Protein AF-W2SSX3-F1 (afdb_monomer)

Secondary structure (DSSP, 8-state):
--HHHHHHHHHHH-TT--HHHHHHHHHIIIIIHHHGGG--S--GGGHHHHHHHHHHT--SSHHHHHHHHHHHHHHTTT---------------S-----------------PPP-

Radius of gyration: 32.25 Å; Cα contacts (8 Å, |Δi|>4): 52; chains: 1; bounding box: 42×53×105 Å

Organism: Necator americanus (NCBI:txid51031)

Foldseek 3Di:
DDPCVVCVVVCVVPVPDDPVLVVLLCCLQPPVLVVLVPDQEADCVCLVVLVVSLVSNVDPDPSSVSSVVSSCRNNVVPDPDPDPPPPPPDPPPDPDDPDDDDDPPPPPPPDDDDD

pLDDT: mean 76.37, std 14.22, range [41.72, 92.56]

Mean predicted aligned error: 16.22 Å

Sequence (115 aa):
PSLQSILYPLKRHRPNFDVRRTILTIFRDRVLSKVLQQVDERIPSLEPMLFTVLLETDSFTEETKNFASLAHRVMGTKETRKQEPLVRVRSRTLPNKPTKKVTWGDLRKSATFSI

Solvent-accessible surface area (backbone atoms only — not comparable to full-atom values): 7518 Å² total; per-residue (Å²): 137,54,73,67,68,72,42,42,69,56,38,72,78,32,78,86,64,50,67,68,45,51,51,45,43,50,44,41,68,70,43,49,52,60,69,46,66,81,51,86,60,68,43,73,88,48,39,69,57,51,52,52,46,53,66,62,45,68,56,99,46,70,68,48,53,54,42,49,57,45,46,38,53,27,56,45,79,71,67,81,67,79,76,72,81,80,75,80,76,72,80,74,90,62,81,93,67,83,80,78,82,83,77,83,74,85,70,84,75,77,82,81,85,82,134

Structure (mmCIF, N/CA/C/O backbone):
data_AF-W2SSX3-F1
#
_entry.id   AF-W2SSX3-F1
#
loop_
_atom_site.group_PDB
_atom_site.id
_atom_site.type_symbol
_atom_site.label_atom_id
_atom_site.label_alt_id
_atom_site.label_comp_id
_atom_site.label_asym_id
_atom_site.label_entity_id
_atom_site.label_seq_id
_atom_site.pdbx_PDB_ins_code
_atom_site.Cartn_x
_atom_site.Cartn_y
_atom_site.Cartn_z
_atom_site.occupancy
_atom_site.B_iso_or_equiv
_atom_site.auth_seq_id
_atom_site.auth_comp_id
_atom_site.auth_asym_id
_atom_site.auth_atom_id
_atom_site.pdbx_PDB_model_num
ATOM 1 N N . PRO A 1 1 ? 18.780 -21.988 -12.179 1.00 65.00 1 PRO A N 1
ATOM 2 C CA . PRO A 1 1 ? 18.503 -20.624 -12.694 1.00 65.00 1 PRO A CA 1
ATOM 3 C C . PRO A 1 1 ? 18.301 -19.616 -11.552 1.00 65.00 1 PRO A C 1
ATOM 5 O O . PRO A 1 1 ? 17.478 -19.842 -10.671 1.00 65.00 1 PRO A O 1
ATOM 8 N N . SER A 1 2 ? 19.082 -18.532 -11.529 1.00 79.94 2 SER A N 1
ATOM 9 C CA . SER A 1 2 ? 18.936 -17.476 -10.519 1.00 79.94 2 SER A CA 1
ATOM 10 C C . SER A 1 2 ? 17.850 -16.479 -10.937 1.00 79.94 2 SER A C 1
ATOM 12 O O . SER A 1 2 ? 17.660 -16.221 -12.125 1.00 79.94 2 SER A O 1
ATOM 14 N N . LEU A 1 3 ? 17.155 -15.865 -9.979 1.00 7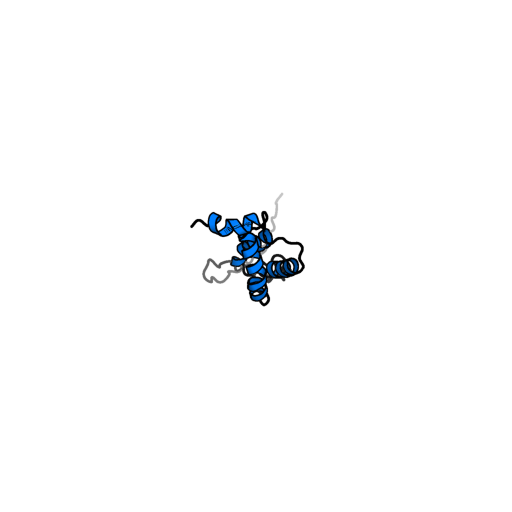3.25 3 LEU A N 1
ATOM 15 C CA . LEU A 1 3 ? 16.138 -14.840 -10.255 1.00 73.25 3 LEU A CA 1
ATOM 16 C C . LEU A 1 3 ? 16.702 -13.667 -11.087 1.00 73.25 3 LEU A C 1
ATOM 18 O O . LEU A 1 3 ? 16.013 -13.122 -11.945 1.00 73.25 3 LEU A O 1
ATOM 22 N N . GLN A 1 4 ? 17.991 -13.354 -10.924 1.00 75.56 4 GLN A N 1
ATOM 23 C CA . GLN A 1 4 ? 18.698 -12.370 -11.753 1.00 75.56 4 GLN A CA 1
ATOM 24 C C . GLN A 1 4 ? 18.777 -12.790 -13.228 1.00 75.56 4 GLN A C 1
ATOM 26 O O . GLN A 1 4 ? 18.578 -11.954 -14.102 1.00 75.56 4 GLN A O 1
ATOM 31 N N . SER A 1 5 ? 19.017 -14.077 -13.513 1.00 79.31 5 SER A N 1
ATOM 32 C CA . SER A 1 5 ? 19.067 -14.587 -14.892 1.00 79.31 5 SER A CA 1
ATOM 33 C C . SER A 1 5 ? 17.703 -14.544 -15.588 1.00 79.31 5 SER A C 1
ATOM 35 O O . SER A 1 5 ? 17.634 -14.251 -16.777 1.00 79.31 5 SER A O 1
ATOM 37 N N . ILE A 1 6 ? 16.614 -14.744 -14.839 1.00 82.25 6 ILE A N 1
ATOM 38 C CA . ILE A 1 6 ? 15.240 -14.702 -15.364 1.00 82.25 6 ILE A CA 1
ATOM 39 C C . ILE A 1 6 ? 14.803 -13.256 -15.650 1.00 82.25 6 ILE A C 1
ATOM 41 O O . ILE A 1 6 ? 14.146 -12.988 -16.652 1.00 82.25 6 ILE A O 1
ATOM 45 N N . LEU A 1 7 ? 15.192 -12.305 -14.796 1.00 78.69 7 LEU A N 1
ATOM 46 C CA . LEU A 1 7 ? 14.821 -10.892 -14.941 1.00 78.69 7 LEU A CA 1
ATOM 47 C C . LEU A 1 7 ? 15.742 -10.095 -15.870 1.00 78.69 7 LEU A C 1
ATOM 49 O O . LEU A 1 7 ? 15.447 -8.937 -16.166 1.00 78.69 7 LEU A O 1
ATOM 53 N N . TYR A 1 8 ? 16.848 -10.682 -16.327 1.00 79.94 8 TYR A N 1
ATOM 54 C CA . TYR A 1 8 ? 17.847 -9.991 -17.139 1.00 79.94 8 TYR A CA 1
ATOM 55 C C . TYR A 1 8 ? 17.267 -9.332 -18.409 1.00 79.94 8 TYR A C 1
ATOM 57 O O . TYR A 1 8 ? 17.527 -8.143 -18.610 1.00 79.94 8 TYR A O 1
ATOM 65 N N . PRO A 1 9 ? 16.425 -9.999 -19.228 1.00 82.38 9 PRO A N 1
ATOM 66 C CA . PRO A 1 9 ? 15.827 -9.363 -20.407 1.00 82.38 9 PRO A CA 1
ATOM 67 C C . PRO A 1 9 ? 14.931 -8.168 -20.047 1.00 82.38 9 PRO A C 1
ATOM 69 O O . PRO A 1 9 ? 14.951 -7.140 -20.722 1.00 82.38 9 PRO A O 1
ATOM 72 N N . LEU A 1 10 ? 14.186 -8.273 -18.943 1.00 79.62 10 LEU A N 1
ATOM 73 C CA . LEU A 1 10 ? 13.282 -7.222 -18.471 1.00 79.62 10 LEU A CA 1
ATOM 74 C C . LEU A 1 10 ? 14.055 -6.004 -17.957 1.00 79.62 10 LEU A C 1
AT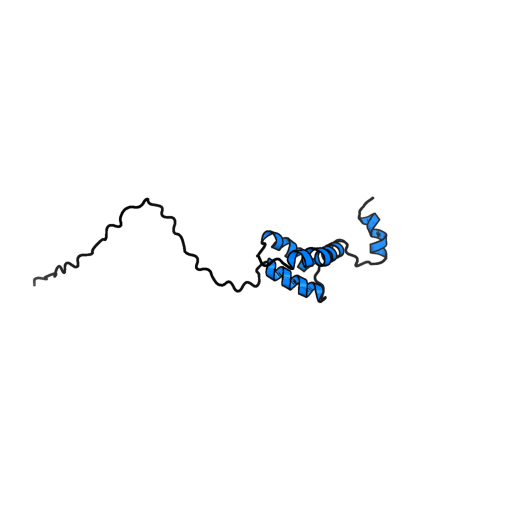OM 76 O O . LEU A 1 10 ? 13.733 -4.881 -18.338 1.00 79.62 10 LEU A O 1
ATOM 80 N N . LYS A 1 11 ? 15.115 -6.220 -17.168 1.00 80.25 11 LYS A N 1
ATOM 81 C CA . LYS A 1 11 ? 16.005 -5.141 -16.710 1.00 80.25 11 LYS A CA 1
ATOM 82 C C . LYS A 1 11 ? 16.753 -4.478 -17.866 1.00 80.25 11 LYS A C 1
ATOM 84 O O . LYS A 1 11 ? 16.962 -3.270 -17.837 1.00 80.25 11 LYS A O 1
ATOM 89 N N . ARG A 1 12 ? 17.128 -5.244 -18.896 1.00 82.56 12 ARG A N 1
ATOM 90 C CA . ARG A 1 12 ? 17.810 -4.716 -20.085 1.00 82.56 12 ARG A CA 1
ATOM 91 C C . ARG A 1 12 ? 16.920 -3.774 -20.898 1.00 82.56 12 ARG A C 1
ATOM 93 O O . ARG A 1 12 ? 17.409 -2.760 -21.380 1.00 82.56 12 ARG A O 1
ATOM 100 N N . HIS A 1 13 ? 15.633 -4.088 -21.042 1.00 83.38 13 HIS A N 1
ATOM 101 C CA . HIS A 1 13 ? 14.684 -3.220 -21.750 1.00 83.38 13 HIS A CA 1
ATOM 102 C C . HIS A 1 13 ? 14.119 -2.092 -20.881 1.00 83.38 13 HIS A C 1
ATOM 104 O O . HIS A 1 13 ? 13.742 -1.046 -21.406 1.00 83.38 13 HIS A O 1
ATOM 110 N N . ARG A 1 14 ? 14.036 -2.293 -19.563 1.00 82.75 14 ARG A N 1
ATOM 111 C CA . ARG A 1 14 ? 13.529 -1.311 -18.602 1.00 82.75 14 ARG A CA 1
ATOM 112 C C . ARG A 1 14 ? 14.433 -1.287 -17.366 1.00 82.75 14 ARG A C 1
ATOM 114 O O . ARG A 1 14 ? 14.197 -2.054 -16.434 1.00 82.75 14 ARG A O 1
ATOM 121 N N . PRO A 1 15 ? 15.433 -0.392 -17.315 1.00 79.50 15 PRO A N 1
ATOM 122 C CA . PRO A 1 15 ? 16.389 -0.351 -16.205 1.00 79.50 15 PRO A CA 1
ATOM 123 C C . PRO A 1 15 ? 15.731 0.004 -14.864 1.00 79.50 15 PRO A C 1
ATOM 125 O O . PRO A 1 15 ? 16.182 -0.451 -13.820 1.00 79.50 15 PRO A O 1
ATOM 128 N N . ASN A 1 16 ? 14.612 0.735 -14.900 1.00 81.31 16 ASN A N 1
ATOM 129 C CA . ASN A 1 16 ? 13.833 1.119 -13.719 1.00 81.31 16 ASN A CA 1
ATOM 130 C C . ASN A 1 16 ? 12.775 0.071 -13.328 1.00 81.31 16 ASN A C 1
ATOM 132 O O . ASN A 1 16 ? 11.873 0.364 -12.544 1.00 81.31 16 ASN A O 1
ATOM 136 N N . PHE A 1 17 ? 12.813 -1.125 -13.923 1.00 82.50 17 PHE A N 1
ATOM 137 C CA . PHE A 1 17 ? 11.841 -2.166 -13.622 1.00 82.50 17 PHE A CA 1
ATOM 138 C C . PHE A 1 17 ? 12.113 -2.783 -12.253 1.00 82.50 17 PHE A C 1
ATOM 140 O O . PHE A 1 17 ? 13.109 -3.482 -12.050 1.00 82.50 17 PHE A O 1
ATOM 147 N N . ASP A 1 18 ? 11.173 -2.563 -11.339 1.00 84.81 18 ASP A N 1
ATOM 148 C CA . ASP A 1 18 ? 11.159 -3.187 -10.027 1.00 84.81 18 ASP A CA 1
ATOM 149 C C . ASP A 1 18 ? 9.995 -4.179 -9.924 1.00 84.81 18 ASP A C 1
ATOM 151 O O . ASP A 1 18 ? 8.812 -3.817 -9.949 1.00 84.81 18 ASP A O 1
ATOM 155 N N . VAL A 1 19 ? 10.351 -5.459 -9.803 1.00 85.81 19 VAL A N 1
ATOM 156 C CA . VAL A 1 19 ? 9.402 -6.563 -9.636 1.00 85.81 19 VAL A CA 1
ATOM 157 C C . VAL A 1 19 ? 8.613 -6.412 -8.344 1.00 85.81 19 VAL A C 1
ATOM 159 O O . VAL A 1 19 ? 7.406 -6.634 -8.351 1.00 85.81 19 VAL A O 1
ATOM 162 N N . ARG A 1 20 ? 9.266 -6.011 -7.247 1.00 88.31 20 ARG A N 1
ATOM 163 C CA . ARG A 1 20 ? 8.626 -5.861 -5.936 1.00 88.31 20 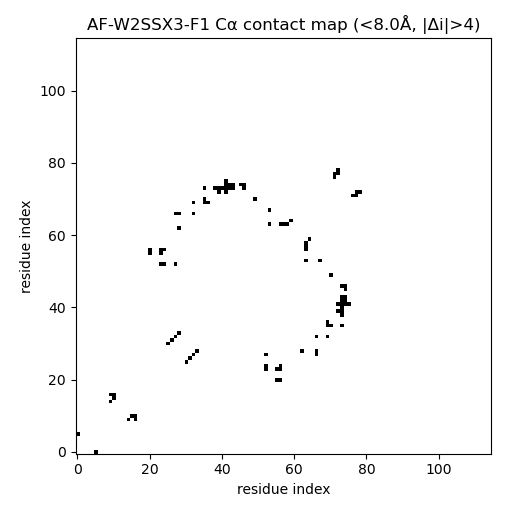ARG A CA 1
ATOM 164 C C . ARG A 1 20 ? 7.539 -4.802 -6.019 1.00 88.31 20 ARG A C 1
ATOM 166 O O . ARG A 1 20 ? 6.387 -5.088 -5.700 1.00 88.31 20 ARG A O 1
ATOM 173 N N . ARG A 1 21 ? 7.890 -3.622 -6.535 1.00 88.50 21 ARG A N 1
ATOM 174 C CA . ARG A 1 21 ? 6.938 -2.526 -6.742 1.00 88.50 21 ARG A CA 1
ATOM 175 C C . ARG A 1 21 ? 5.777 -2.957 -7.632 1.00 88.50 21 ARG A C 1
ATOM 177 O O . ARG A 1 21 ? 4.628 -2.759 -7.266 1.00 88.50 21 ARG A O 1
ATOM 184 N N . THR A 1 22 ? 6.070 -3.625 -8.747 1.00 88.94 22 THR A N 1
ATOM 185 C CA . THR A 1 22 ? 5.044 -4.101 -9.690 1.00 88.94 22 THR A CA 1
ATOM 186 C C . THR A 1 22 ? 4.060 -5.073 -9.034 1.00 88.94 22 THR A C 1
ATOM 188 O O . THR A 1 22 ? 2.849 -4.921 -9.186 1.00 88.94 22 THR A O 1
ATOM 191 N N . ILE A 1 23 ? 4.560 -6.054 -8.277 1.00 91.12 23 ILE A N 1
ATOM 192 C CA . ILE A 1 23 ? 3.720 -7.022 -7.561 1.00 91.12 23 ILE A CA 1
ATOM 193 C C . ILE A 1 23 ? 2.839 -6.308 -6.533 1.00 91.12 23 ILE A C 1
ATOM 195 O O . ILE A 1 23 ? 1.638 -6.571 -6.478 1.00 91.12 23 ILE A O 1
ATOM 199 N N . LEU A 1 24 ? 3.410 -5.389 -5.748 1.00 92.31 24 LEU A N 1
ATOM 200 C CA . LEU A 1 24 ? 2.671 -4.647 -4.726 1.00 92.31 24 LEU A CA 1
ATOM 201 C C . LEU A 1 24 ? 1.601 -3.738 -5.337 1.00 92.31 24 LEU A C 1
ATOM 203 O O . LEU A 1 24 ? 0.486 -3.704 -4.824 1.00 92.31 24 LEU A O 1
ATOM 207 N N . THR A 1 25 ? 1.889 -3.069 -6.456 1.00 91.06 25 THR A N 1
ATOM 208 C CA . THR A 1 25 ? 0.902 -2.265 -7.193 1.00 91.06 25 THR A CA 1
ATOM 209 C C . THR A 1 25 ? -0.256 -3.132 -7.686 1.00 91.06 25 THR A C 1
ATOM 211 O O . THR A 1 25 ? -1.414 -2.818 -7.428 1.00 91.06 25 THR A O 1
ATOM 214 N N . ILE A 1 26 ? 0.030 -4.279 -8.314 1.00 91.50 26 ILE A N 1
ATOM 215 C CA . ILE A 1 26 ? -1.023 -5.192 -8.788 1.00 91.50 26 ILE A CA 1
ATOM 216 C C . ILE A 1 26 ? -1.855 -5.726 -7.617 1.00 91.50 26 ILE A C 1
ATOM 218 O O . ILE A 1 26 ? -3.083 -5.765 -7.700 1.00 91.50 26 ILE A O 1
ATOM 222 N N . PHE A 1 27 ? -1.205 -6.132 -6.525 1.00 92.56 27 PHE A N 1
ATOM 223 C CA . PHE A 1 27 ? -1.883 -6.635 -5.334 1.00 92.56 27 PHE A CA 1
ATOM 224 C C . PHE A 1 27 ? -2.797 -5.573 -4.710 1.00 92.56 27 PHE A C 1
ATOM 226 O O . PHE A 1 27 ? -3.954 -5.862 -4.397 1.00 92.56 27 PHE A O 1
ATOM 233 N N . ARG A 1 28 ? -2.315 -4.330 -4.603 1.00 92.44 28 ARG A N 1
ATOM 234 C CA . ARG A 1 28 ? -3.103 -3.177 -4.162 1.00 92.44 28 ARG A CA 1
ATOM 235 C C . ARG A 1 28 ? -4.357 -3.005 -5.017 1.00 92.44 28 ARG A C 1
ATOM 237 O O . ARG A 1 28 ? -5.463 -3.058 -4.486 1.00 92.44 28 ARG A O 1
ATOM 244 N N . ASP A 1 29 ? -4.188 -2.862 -6.329 1.00 90.38 29 ASP A N 1
ATOM 245 C CA . ASP A 1 29 ? -5.273 -2.465 -7.233 1.00 90.38 29 ASP A CA 1
ATOM 246 C C . ASP A 1 29 ? -6.299 -3.582 -7.451 1.00 90.38 29 ASP A C 1
ATOM 248 O O . ASP A 1 29 ? -7.503 -3.335 -7.543 1.00 90.38 29 ASP A O 1
ATOM 252 N N . ARG A 1 30 ? -5.839 -4.835 -7.542 1.00 91.38 30 ARG A N 1
ATOM 253 C CA . ARG A 1 30 ? -6.700 -5.974 -7.890 1.00 91.38 30 ARG A CA 1
ATOM 254 C C . ARG A 1 30 ? -7.298 -6.678 -6.684 1.00 91.38 30 ARG A C 1
ATOM 256 O O . ARG A 1 30 ? -8.390 -7.229 -6.822 1.00 91.38 30 ARG A O 1
ATOM 263 N N . VAL A 1 31 ? -6.603 -6.680 -5.547 1.00 92.56 31 VAL A N 1
ATOM 264 C CA . VAL A 1 31 ? -7.007 -7.443 -4.360 1.00 92.56 31 VAL A CA 1
ATOM 265 C C . VAL A 1 31 ? -7.422 -6.504 -3.241 1.00 92.56 31 VAL A C 1
ATOM 267 O O . VAL A 1 31 ? -8.600 -6.477 -2.889 1.00 92.56 31 VAL A O 1
ATOM 270 N N . LEU A 1 32 ? -6.494 -5.706 -2.706 1.00 91.69 32 LEU A N 1
ATOM 271 C CA . LEU A 1 32 ? -6.766 -4.927 -1.496 1.00 91.69 32 LEU A CA 1
ATOM 272 C C . LEU A 1 32 ? -7.869 -3.887 -1.707 1.00 91.69 32 LEU A C 1
ATOM 274 O O . LEU A 1 32 ? -8.764 -3.795 -0.874 1.00 91.69 32 LEU A O 1
ATOM 278 N N . SER A 1 33 ? -7.872 -3.173 -2.835 1.00 90.25 33 SER A N 1
ATOM 279 C CA . SER A 1 33 ? -8.924 -2.195 -3.145 1.00 90.25 33 SER A CA 1
ATOM 280 C C . SER A 1 33 ? -10.324 -2.809 -3.187 1.00 90.25 33 SER A C 1
ATOM 282 O O . SER A 1 33 ? -11.280 -2.13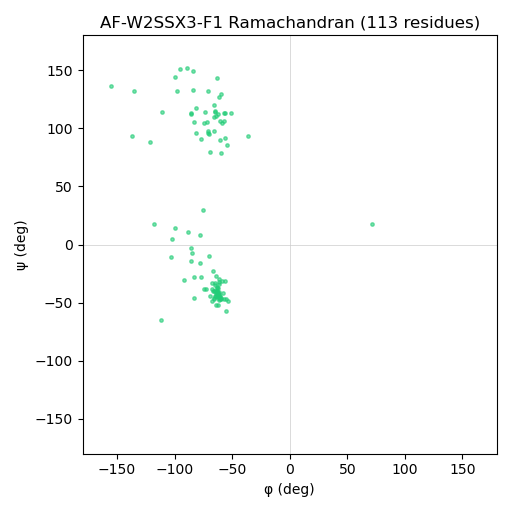3 -2.830 1.00 90.25 33 SER A O 1
ATOM 284 N N . LYS A 1 34 ? -10.460 -4.084 -3.582 1.00 91.19 34 LYS A N 1
ATOM 285 C CA . LYS A 1 34 ? -11.754 -4.785 -3.613 1.00 91.19 34 LYS A CA 1
ATOM 286 C C . LYS A 1 34 ? -12.134 -5.352 -2.251 1.00 91.19 34 LYS A C 1
ATOM 288 O O . LYS A 1 34 ? -13.265 -5.189 -1.812 1.00 91.19 34 LYS A O 1
ATOM 293 N N . VAL A 1 35 ? -11.187 -6.009 -1.583 1.00 90.25 35 VAL A N 1
ATOM 294 C CA . VAL A 1 35 ? -11.426 -6.663 -0.288 1.00 90.25 35 VAL A CA 1
ATOM 295 C C . VAL A 1 35 ? -11.727 -5.630 0.799 1.00 90.25 35 VAL A C 1
ATOM 297 O O . VAL A 1 35 ? -12.625 -5.835 1.605 1.00 90.25 35 VAL A O 1
ATOM 300 N N . LEU A 1 36 ? -11.024 -4.495 0.801 1.00 89.06 36 LEU A N 1
ATOM 301 C CA . LEU A 1 36 ? -11.170 -3.448 1.820 1.00 89.06 36 LEU A CA 1
ATOM 302 C C . LEU A 1 36 ? -12.292 -2.445 1.512 1.00 89.06 36 LEU A C 1
ATOM 304 O O . LEU A 1 36 ? -12.562 -1.554 2.320 1.00 89.06 36 LEU A O 1
ATOM 308 N N . GLN A 1 37 ? -12.960 -2.571 0.361 1.00 88.38 37 GLN A N 1
ATOM 309 C CA . GLN A 1 37 ? -14.009 -1.641 -0.060 1.00 88.38 37 GLN A CA 1
ATOM 310 C C . GLN A 1 37 ? -15.211 -1.646 0.893 1.00 88.38 37 GLN A C 1
ATOM 312 O O . GLN A 1 37 ? -15.776 -0.589 1.171 1.00 88.38 37 GLN A O 1
ATOM 317 N N . GLN A 1 38 ? -15.567 -2.821 1.412 1.00 86.12 38 GLN A N 1
ATOM 318 C CA . GLN A 1 38 ? -16.730 -3.041 2.281 1.00 86.12 38 GLN A CA 1
ATOM 319 C C . GLN A 1 38 ? -16.360 -3.162 3.766 1.00 86.12 38 GLN A C 1
ATOM 321 O O . GLN A 1 38 ? -17.211 -3.469 4.592 1.00 86.12 38 GLN A O 1
ATOM 326 N N . VAL A 1 39 ? -15.087 -2.966 4.112 1.00 84.88 39 VAL A N 1
ATOM 327 C CA . VAL A 1 39 ? -14.631 -3.052 5.499 1.00 84.88 39 VAL A CA 1
ATOM 328 C C . VAL A 1 39 ? -14.839 -1.700 6.173 1.00 84.88 39 VAL A C 1
ATOM 330 O O . VAL A 1 39 ? -14.162 -0.726 5.831 1.00 84.88 39 VAL A O 1
ATOM 333 N N . ASP A 1 40 ? -15.758 -1.673 7.137 1.00 80.12 40 ASP A N 1
ATOM 334 C CA . ASP A 1 40 ? -16.066 -0.498 7.962 1.00 80.12 40 ASP A CA 1
ATOM 335 C C . ASP A 1 40 ? -15.458 -0.578 9.374 1.00 80.12 40 ASP A C 1
ATOM 337 O O . ASP A 1 40 ? -15.417 0.423 10.085 1.00 80.12 40 ASP A O 1
ATOM 341 N N . GLU A 1 41 ? -14.936 -1.742 9.769 1.00 82.75 41 GLU A N 1
ATOM 342 C CA . GLU A 1 41 ? -14.269 -1.941 11.058 1.00 82.75 41 GLU A CA 1
ATOM 343 C C . GLU A 1 41 ? -12.746 -1.789 10.961 1.00 82.75 41 GLU A C 1
ATOM 345 O O . GLU A 1 41 ? -12.118 -2.084 9.938 1.00 82.75 41 GLU A O 1
ATOM 350 N N . ARG A 1 42 ? -12.124 -1.363 12.067 1.00 85.50 42 ARG A N 1
ATOM 351 C CA . ARG A 1 42 ? -10.665 -1.287 12.165 1.00 85.50 42 ARG A CA 1
ATOM 352 C C . ARG A 1 42 ? -10.058 -2.689 12.227 1.00 85.50 42 ARG A C 1
ATOM 354 O O . ARG A 1 42 ? -10.433 -3.487 13.082 1.00 85.50 42 ARG A O 1
ATOM 361 N N . ILE A 1 43 ? -9.025 -2.938 11.417 1.00 87.81 43 ILE A N 1
ATOM 362 C CA . ILE A 1 43 ? -8.261 -4.198 11.427 1.00 87.81 43 ILE A CA 1
ATOM 363 C C . ILE A 1 43 ? -6.776 -3.907 11.721 1.00 87.81 43 ILE A C 1
ATOM 365 O O . ILE A 1 43 ? -5.980 -3.738 10.795 1.00 87.81 43 ILE A O 1
ATOM 369 N N . PRO A 1 44 ? -6.363 -3.857 13.005 1.00 84.81 44 PRO A N 1
ATOM 370 C CA . PRO A 1 44 ? -5.003 -3.470 13.398 1.00 84.81 44 PRO A CA 1
ATOM 371 C C . PRO A 1 44 ? -3.903 -4.388 12.851 1.00 84.81 44 PRO A C 1
ATOM 373 O O . PRO A 1 44 ? -2.791 -3.942 12.594 1.00 84.81 44 PRO A O 1
ATOM 376 N N . SER A 1 45 ? -4.197 -5.673 12.635 1.00 88.69 45 SER A N 1
ATOM 377 C CA . SER A 1 45 ? -3.224 -6.634 12.095 1.00 88.69 45 SER A CA 1
ATOM 378 C C . SER A 1 45 ? -2.823 -6.343 10.646 1.00 88.69 45 SER A C 1
ATOM 380 O O . SER A 1 45 ? -1.743 -6.750 10.222 1.00 88.69 45 SER A O 1
ATOM 382 N N . LEU A 1 46 ? -3.662 -5.626 9.890 1.00 89.12 46 LEU A N 1
ATOM 383 C CA . LEU A 1 46 ? -3.370 -5.226 8.513 1.00 89.12 46 LEU A CA 1
ATOM 384 C C . LEU A 1 46 ? -2.564 -3.927 8.431 1.00 89.12 46 LEU A C 1
ATOM 386 O O . LEU A 1 46 ? -2.003 -3.639 7.378 1.00 89.12 46 LEU A O 1
ATOM 390 N N . GLU A 1 47 ? -2.458 -3.165 9.518 1.00 88.88 47 GLU A N 1
ATOM 391 C CA . GLU A 1 47 ? -1.800 -1.856 9.546 1.00 88.88 47 GLU A CA 1
ATOM 392 C C . GLU A 1 47 ? -0.354 -1.897 8.995 1.00 88.88 47 GLU A C 1
ATOM 394 O O . GLU A 1 47 ? -0.070 -1.146 8.058 1.00 88.88 47 GLU A O 1
ATOM 399 N N . PRO A 1 48 ? 0.541 -2.824 9.409 1.00 91.44 48 PRO A N 1
ATOM 400 C CA . PRO A 1 48 ? 1.904 -2.892 8.866 1.00 91.44 48 PRO A CA 1
ATOM 401 C C . PRO A 1 48 ? 1.946 -3.219 7.366 1.00 91.44 48 PRO A C 1
ATOM 403 O O . PRO A 1 48 ? 2.786 -2.702 6.623 1.00 91.44 48 PRO A O 1
ATOM 406 N N . MET A 1 49 ? 1.028 -4.075 6.909 1.00 91.94 49 MET A N 1
ATOM 407 C CA . MET A 1 49 ? 0.915 -4.452 5.501 1.00 91.94 49 MET A CA 1
ATOM 408 C C . MET A 1 49 ? 0.453 -3.257 4.665 1.00 91.94 49 MET A C 1
ATOM 410 O O . MET A 1 49 ? 1.070 -2.951 3.647 1.00 91.94 49 MET A O 1
ATOM 414 N N . LEU A 1 50 ? -0.599 -2.563 5.105 1.00 91.62 50 LEU A N 1
ATOM 415 C CA . LEU A 1 50 ? -1.145 -1.400 4.408 1.00 91.62 50 LEU A CA 1
ATOM 416 C C . LEU A 1 50 ? -0.132 -0.259 4.345 1.00 91.62 50 LEU A C 1
ATOM 418 O O . LEU A 1 50 ? 0.021 0.339 3.284 1.00 91.62 50 LEU A O 1
ATOM 422 N N . PHE A 1 51 ? 0.621 -0.017 5.421 1.00 90.38 51 PHE A N 1
ATOM 423 C CA . PHE A 1 51 ? 1.725 0.944 5.413 1.00 90.38 51 PHE A CA 1
ATOM 424 C C . PHE A 1 51 ? 2.801 0.587 4.390 1.00 90.38 51 PHE A C 1
ATOM 426 O O . PHE A 1 51 ? 3.214 1.442 3.610 1.00 90.38 51 PHE A O 1
ATOM 433 N N . THR A 1 52 ? 3.228 -0.677 4.360 1.00 91.31 52 THR A N 1
ATOM 434 C CA . THR A 1 52 ? 4.247 -1.138 3.408 1.00 91.31 52 THR A CA 1
ATOM 435 C C . THR A 1 52 ? 3.765 -0.959 1.971 1.00 91.31 52 THR A C 1
ATOM 437 O O . THR A 1 52 ? 4.494 -0.441 1.131 1.00 91.31 52 THR A O 1
ATOM 440 N N . VAL A 1 53 ? 2.518 -1.340 1.683 1.00 91.75 53 VAL A N 1
ATOM 441 C CA . VAL A 1 53 ? 1.932 -1.192 0.346 1.00 91.75 53 VAL A CA 1
ATOM 442 C C . VAL A 1 53 ? 1.805 0.282 -0.040 1.00 91.75 53 VAL A C 1
ATOM 444 O O . VAL A 1 53 ? 2.164 0.632 -1.161 1.00 91.75 53 VAL A O 1
ATOM 447 N N . LEU A 1 54 ? 1.339 1.157 0.856 1.00 90.06 54 LEU A N 1
ATOM 448 C CA . LEU A 1 54 ? 1.238 2.595 0.583 1.00 90.06 54 LEU A CA 1
ATOM 449 C C . LEU A 1 54 ? 2.606 3.218 0.283 1.00 90.06 54 LEU A C 1
ATOM 451 O O . LEU A 1 54 ? 2.727 3.955 -0.688 1.00 90.06 54 LEU A O 1
ATOM 455 N N . LEU A 1 55 ? 3.628 2.875 1.071 1.00 89.69 55 LEU A N 1
ATOM 456 C CA . LEU A 1 55 ? 4.985 3.397 0.910 1.00 89.69 55 LEU A CA 1
ATOM 457 C C . LEU A 1 55 ? 5.630 2.945 -0.407 1.00 89.69 55 LEU A C 1
ATOM 459 O O . LEU A 1 55 ? 6.213 3.741 -1.134 1.00 89.69 55 LEU A O 1
ATOM 463 N N . GLU A 1 56 ? 5.524 1.656 -0.725 1.00 87.94 56 GLU A N 1
ATOM 464 C CA . GLU A 1 56 ? 6.187 1.053 -1.889 1.00 87.94 56 GLU A CA 1
ATOM 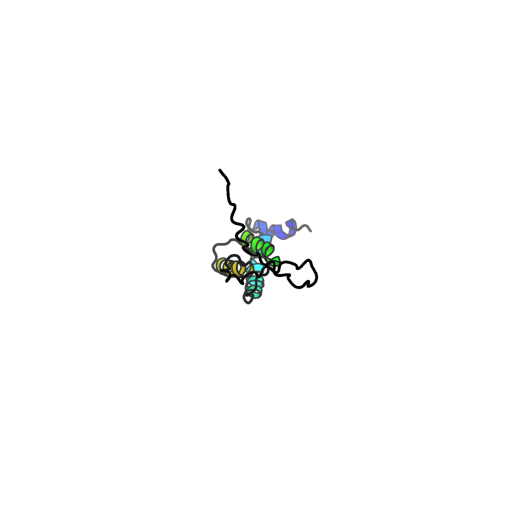465 C C . GLU A 1 56 ? 5.469 1.385 -3.205 1.00 87.94 56 GLU A C 1
ATOM 467 O O . GLU A 1 56 ? 6.078 1.431 -4.277 1.00 87.94 56 GLU A O 1
ATOM 472 N N . THR A 1 57 ? 4.157 1.622 -3.144 1.00 86.88 57 THR A N 1
ATOM 473 C CA . THR A 1 57 ? 3.335 1.932 -4.323 1.00 86.88 57 THR A CA 1
ATOM 474 C C . THR A 1 57 ? 3.066 3.424 -4.497 1.00 86.88 57 THR A C 1
ATOM 476 O O . THR A 1 57 ? 2.216 3.790 -5.316 1.00 86.88 57 THR A O 1
ATOM 479 N N . ASP A 1 58 ? 3.810 4.278 -3.786 1.00 75.88 58 ASP A N 1
ATOM 480 C CA . ASP A 1 58 ? 3.621 5.722 -3.829 1.00 75.88 58 ASP A CA 1
ATOM 481 C C . ASP A 1 58 ? 3.746 6.228 -5.274 1.00 75.88 58 ASP A C 1
ATOM 483 O O . ASP A 1 58 ? 4.757 6.051 -5.968 1.00 75.88 58 ASP A O 1
ATOM 487 N N . SER A 1 59 ? 2.625 6.712 -5.789 1.00 74.44 59 SER A N 1
ATOM 488 C CA . SER A 1 59 ? 2.432 7.128 -7.172 1.00 74.44 59 SER A CA 1
ATOM 489 C C . SER A 1 59 ? 1.297 8.140 -7.202 1.00 74.44 59 SER A C 1
ATOM 491 O O . SER A 1 59 ? 0.264 7.947 -6.565 1.00 74.44 59 SER A O 1
ATOM 493 N N . PHE A 1 60 ? 1.469 9.220 -7.966 1.00 73.12 60 PHE A N 1
ATOM 494 C CA . PHE A 1 60 ? 0.525 10.344 -8.036 1.00 73.12 60 PHE A CA 1
ATOM 495 C C . PHE A 1 60 ? -0.753 10.040 -8.847 1.00 73.12 60 PHE A C 1
ATOM 497 O O . PHE A 1 60 ? -1.328 10.934 -9.463 1.00 73.12 60 PHE A O 1
ATOM 504 N N . THR A 1 61 ? -1.197 8.783 -8.885 1.00 82.25 61 THR A N 1
ATOM 505 C CA . THR A 1 61 ? -2.418 8.368 -9.585 1.00 82.25 61 THR A CA 1
ATOM 506 C C . THR A 1 61 ? -3.643 8.466 -8.671 1.00 82.25 61 THR A C 1
ATOM 508 O O . THR A 1 61 ? -3.552 8.321 -7.451 1.00 82.25 61 THR A O 1
ATOM 511 N N . GLU A 1 62 ? -4.818 8.691 -9.263 1.00 82.75 62 GLU A N 1
ATOM 512 C CA . GLU A 1 62 ? -6.095 8.756 -8.529 1.00 82.75 62 GLU A CA 1
ATOM 513 C C . GLU A 1 62 ? -6.427 7.437 -7.807 1.00 82.75 62 GLU A C 1
ATOM 515 O O . GLU A 1 62 ? -6.978 7.436 -6.709 1.00 82.75 62 GLU A O 1
ATOM 520 N N . GLU A 1 63 ? -6.017 6.299 -8.369 1.00 82.19 63 GLU A N 1
ATOM 521 C CA . GLU A 1 63 ? -6.186 4.970 -7.764 1.00 82.19 63 GLU A CA 1
ATOM 522 C C . GLU A 1 63 ? -5.459 4.854 -6.419 1.00 82.19 63 GLU A C 1
ATOM 524 O O . GLU A 1 63 ? -6.011 4.328 -5.451 1.00 82.19 63 GLU A O 1
ATOM 529 N N . THR A 1 64 ? -4.250 5.414 -6.328 1.00 85.44 64 THR A N 1
ATOM 530 C CA . THR A 1 64 ? -3.462 5.431 -5.092 1.00 85.44 64 THR A CA 1
ATOM 531 C C . THR A 1 64 ? -4.120 6.310 -4.031 1.00 85.44 64 THR A C 1
ATOM 533 O O . THR A 1 64 ? -4.156 5.927 -2.863 1.00 85.44 64 THR A O 1
ATOM 536 N N . LYS A 1 65 ? -4.716 7.447 -4.420 1.00 86.31 65 LYS A N 1
ATOM 537 C CA . LYS A 1 65 ? -5.473 8.318 -3.500 1.00 86.31 65 LYS A CA 1
ATOM 538 C C . LYS A 1 65 ? -6.717 7.616 -2.955 1.00 86.31 65 LYS A C 1
ATOM 540 O O . LYS A 1 65 ? -6.971 7.652 -1.749 1.00 86.31 65 LYS A O 1
ATOM 545 N N . ASN A 1 66 ? -7.459 6.936 -3.829 1.00 88.69 66 ASN A N 1
ATOM 546 C CA . ASN A 1 66 ? -8.626 6.146 -3.443 1.00 88.69 66 ASN A CA 1
ATOM 547 C C . ASN A 1 66 ? -8.229 5.035 -2.468 1.00 88.69 66 ASN A C 1
ATOM 549 O O . ASN A 1 66 ? -8.836 4.895 -1.405 1.00 88.69 66 ASN A O 1
ATOM 553 N N . PHE A 1 67 ? -7.158 4.301 -2.771 1.00 90.75 67 PHE A N 1
ATOM 554 C CA . PHE A 1 67 ? -6.638 3.270 -1.882 1.00 90.75 67 PHE A CA 1
ATOM 555 C C . PHE A 1 67 ? -6.153 3.833 -0.538 1.00 90.75 67 PHE A C 1
ATOM 557 O O . PHE A 1 67 ? -6.469 3.262 0.503 1.00 90.75 67 PHE A O 1
ATOM 564 N N . ALA A 1 68 ? -5.459 4.974 -0.523 1.00 89.75 68 ALA A N 1
ATOM 565 C CA . ALA A 1 68 ? -5.039 5.635 0.712 1.00 89.75 68 ALA A CA 1
ATOM 566 C C . ALA A 1 68 ? -6.240 5.971 1.606 1.00 89.75 68 ALA A C 1
ATOM 568 O O . ALA A 1 68 ? -6.205 5.719 2.808 1.00 89.75 68 ALA A O 1
ATOM 569 N N . SER A 1 69 ? -7.340 6.459 1.024 1.00 88.88 69 SER A N 1
ATOM 570 C CA . SER A 1 69 ? -8.573 6.733 1.772 1.00 88.88 69 SER A CA 1
ATOM 571 C C . SER A 1 69 ? -9.161 5.472 2.425 1.00 88.88 69 SER A C 1
ATOM 573 O O . SER A 1 69 ? -9.520 5.502 3.604 1.00 88.88 69 SER A O 1
ATOM 575 N N . LEU A 1 70 ? -9.166 4.346 1.700 1.00 89.06 70 LEU A N 1
ATOM 576 C CA . LEU A 1 70 ? -9.622 3.045 2.198 1.00 89.06 70 LEU A CA 1
ATOM 577 C C . LEU A 1 70 ? -8.706 2.524 3.308 1.00 89.06 70 LEU A C 1
ATOM 579 O O . LEU A 1 70 ? -9.178 2.094 4.358 1.00 89.06 70 LEU A O 1
ATOM 583 N N . ALA A 1 71 ? -7.393 2.606 3.103 1.00 89.56 71 ALA A N 1
ATOM 584 C CA . ALA A 1 71 ? -6.406 2.170 4.075 1.00 89.56 71 ALA A CA 1
ATOM 585 C C . ALA A 1 71 ? -6.504 2.991 5.369 1.00 89.56 71 ALA A C 1
ATOM 587 O O . ALA A 1 71 ? -6.524 2.419 6.453 1.00 89.56 71 ALA A O 1
ATOM 588 N N . HIS A 1 72 ? -6.648 4.317 5.283 1.00 88.12 72 HIS A N 1
ATOM 589 C CA . HIS A 1 72 ? -6.835 5.175 6.458 1.00 88.12 72 HIS A CA 1
ATOM 590 C C . HIS A 1 72 ? -8.112 4.856 7.242 1.00 88.12 72 HIS A C 1
ATOM 592 O O . HIS A 1 72 ? -8.106 4.963 8.471 1.00 88.12 72 HIS A O 1
ATOM 598 N N . ARG A 1 73 ? -9.188 4.448 6.555 1.00 86.38 73 ARG A N 1
ATOM 599 C CA . ARG A 1 73 ? -10.416 3.963 7.199 1.00 86.38 73 ARG A CA 1
ATOM 600 C C . ARG A 1 73 ? -10.150 2.672 7.975 1.00 86.38 73 ARG A C 1
ATOM 602 O O . ARG A 1 73 ? -10.401 2.631 9.172 1.00 86.38 73 ARG A O 1
ATOM 609 N N . VAL A 1 74 ? -9.554 1.669 7.329 1.00 87.31 74 VAL A N 1
ATOM 610 C CA . VAL A 1 74 ? -9.258 0.354 7.937 1.00 87.31 74 VAL A CA 1
ATOM 611 C C . VAL A 1 74 ? -8.234 0.448 9.074 1.00 87.31 74 VAL A C 1
ATOM 613 O O . VAL A 1 74 ? -8.312 -0.302 10.046 1.00 87.31 74 VAL A O 1
ATOM 616 N N . MET A 1 75 ? -7.279 1.378 8.989 1.00 86.06 75 MET A N 1
ATOM 617 C CA . MET A 1 75 ? -6.298 1.634 10.049 1.00 86.06 75 MET A CA 1
ATOM 618 C C . MET A 1 75 ? -6.877 2.465 11.206 1.00 86.06 75 MET A C 1
ATOM 620 O O . MET A 1 75 ? -6.293 2.496 12.287 1.00 86.06 75 MET A O 1
ATOM 624 N N . GLY A 1 76 ? -8.025 3.126 11.021 1.00 76.62 76 GLY A N 1
ATOM 625 C CA . GLY A 1 76 ? -8.641 3.981 12.039 1.00 76.62 76 GLY A CA 1
ATOM 626 C C . GLY A 1 76 ? -7.892 5.297 12.287 1.00 76.62 76 GLY A C 1
ATOM 627 O O . GLY A 1 76 ? -8.123 5.955 13.299 1.00 76.62 76 GLY A O 1
ATOM 628 N N . THR A 1 77 ? -7.008 5.726 11.375 1.00 68.25 77 THR A N 1
ATOM 629 C CA . THR A 1 77 ? -6.200 6.954 11.538 1.00 68.25 77 THR A CA 1
ATOM 630 C C . THR A 1 77 ? -7.023 8.244 11.431 1.00 68.25 77 THR A C 1
ATOM 632 O O . THR A 1 77 ? -6.514 9.322 11.721 1.00 68.25 77 THR A O 1
ATOM 635 N N . LYS A 1 78 ? -8.292 8.153 11.007 1.00 57.88 78 LYS A N 1
ATOM 636 C CA . LYS A 1 78 ? -9.240 9.278 10.903 1.00 57.88 78 LYS A CA 1
ATOM 637 C C . LYS A 1 78 ? -10.484 9.140 11.793 1.00 57.88 78 LYS A C 1
ATOM 639 O O . LYS A 1 78 ? -11.465 9.846 11.568 1.00 57.88 78 LYS A O 1
ATOM 644 N N . GLU A 1 79 ? -10.475 8.280 12.812 1.00 55.06 79 GLU A N 1
ATOM 645 C CA . GLU A 1 79 ? -11.640 8.171 13.696 1.00 55.06 79 GLU A CA 1
ATOM 646 C C . GLU A 1 79 ? -11.803 9.393 14.612 1.00 55.06 79 GLU A C 1
ATOM 648 O O . GLU A 1 79 ? -11.158 9.550 15.649 1.00 55.06 79 GLU A O 1
ATOM 653 N N . THR A 1 80 ? -12.785 10.215 14.248 1.00 53.22 80 THR A N 1
ATOM 654 C CA . THR A 1 80 ? -13.624 11.005 15.152 1.00 53.22 80 THR A CA 1
ATOM 655 C C . THR A 1 80 ? -14.352 10.028 16.082 1.00 53.22 80 THR A C 1
ATOM 657 O O . THR A 1 80 ? -15.506 9.667 15.866 1.00 53.22 80 THR A O 1
ATOM 660 N N . ARG A 1 81 ? -13.671 9.516 17.111 1.00 53.06 81 ARG A N 1
ATOM 661 C CA . ARG A 1 81 ? -14.340 8.678 18.111 1.00 53.06 81 ARG A CA 1
ATOM 662 C C . ARG A 1 81 ? -15.372 9.517 18.857 1.00 53.06 81 ARG A C 1
ATOM 664 O O . ARG A 1 81 ? -15.011 10.397 19.638 1.00 53.06 81 ARG A O 1
ATOM 671 N N . LYS A 1 82 ? -16.655 9.175 18.698 1.00 53.75 82 LYS A N 1
ATOM 672 C CA . LYS A 1 82 ? -17.605 9.293 19.807 1.00 53.75 82 LYS A CA 1
ATOM 673 C C . LYS A 1 82 ? -17.008 8.453 20.932 1.00 53.75 82 LYS A C 1
ATOM 675 O O . LYS A 1 82 ? -16.936 7.234 20.820 1.00 53.75 82 LYS A O 1
ATOM 680 N N . GLN A 1 83 ? -16.469 9.118 21.948 1.00 51.03 83 GLN A N 1
ATOM 681 C CA . GLN A 1 83 ? -16.009 8.459 23.159 1.00 51.03 83 GLN A CA 1
ATOM 682 C C . GLN A 1 83 ? -17.208 7.729 23.761 1.00 51.03 83 GLN A C 1
ATOM 684 O O . GLN A 1 83 ? -18.086 8.359 24.348 1.00 51.03 83 GLN A O 1
ATOM 689 N N . GLU A 1 84 ? -17.264 6.409 23.621 1.00 62.12 84 GLU A N 1
ATOM 690 C CA . GLU A 1 84 ? -18.050 5.629 24.563 1.00 62.12 84 GLU A CA 1
ATOM 691 C C . GLU A 1 84 ? -17.433 5.865 25.946 1.00 62.12 84 GLU A C 1
ATOM 693 O O . GLU A 1 84 ? -16.206 5.758 26.095 1.00 62.12 84 GLU A O 1
ATOM 698 N N . PRO A 1 85 ? -18.225 6.274 26.951 1.00 60.31 85 PRO A N 1
ATOM 699 C CA . PRO A 1 85 ? -17.683 6.548 28.264 1.00 60.31 85 PRO A CA 1
ATOM 700 C C . PRO A 1 85 ? -17.104 5.246 28.808 1.00 60.31 85 PRO A C 1
ATOM 702 O O . PRO A 1 85 ? -17.830 4.299 29.105 1.00 60.31 85 PRO A O 1
ATOM 705 N N . LEU A 1 86 ? -15.778 5.213 28.943 1.00 59.53 86 LEU A N 1
ATOM 706 C CA . LEU A 1 86 ? -15.052 4.198 29.692 1.00 59.53 86 LEU A CA 1
ATOM 707 C C . LEU A 1 86 ? -15.601 4.194 31.122 1.00 59.53 86 LEU A C 1
ATOM 709 O O . LEU A 1 86 ? -15.136 4.934 31.994 1.00 59.53 86 LEU A O 1
ATOM 713 N N . VAL A 1 87 ? -16.605 3.358 31.381 1.00 64.25 87 VAL A N 1
ATOM 714 C CA . VAL A 1 87 ? -17.008 3.026 32.740 1.00 64.25 87 VAL A CA 1
ATOM 715 C C . VAL A 1 87 ? -15.826 2.269 33.323 1.00 64.25 87 VAL A C 1
ATOM 717 O O . VAL A 1 87 ? -15.625 1.086 33.057 1.00 64.25 87 VAL A O 1
ATOM 720 N N . ARG A 1 88 ? -14.982 2.979 34.079 1.00 58.72 88 ARG A N 1
ATOM 721 C CA . ARG A 1 88 ? -13.902 2.387 34.870 1.00 58.72 88 ARG A CA 1
ATOM 722 C C . ARG A 1 88 ? -14.530 1.427 35.876 1.00 58.72 88 ARG A C 1
ATOM 724 O O . ARG A 1 88 ? -14.852 1.815 36.999 1.00 58.72 88 ARG A O 1
ATOM 731 N N . VAL A 1 89 ? -14.686 0.168 35.485 1.00 63.56 89 VAL A N 1
ATOM 732 C CA . VAL A 1 89 ? -15.021 -0.916 36.403 1.00 63.56 89 VAL A CA 1
ATOM 733 C C . VAL A 1 89 ? -13.786 -1.140 37.267 1.00 63.56 89 VAL A C 1
ATOM 735 O O . VAL A 1 89 ? -12.837 -1.816 36.878 1.00 63.56 89 VAL A O 1
ATOM 738 N N . ARG A 1 90 ? -13.760 -0.505 38.444 1.00 63.12 90 ARG A N 1
ATOM 739 C CA . ARG A 1 90 ? -12.769 -0.826 39.471 1.00 63.12 90 ARG A CA 1
ATOM 740 C C . ARG A 1 90 ? -13.049 -2.253 39.926 1.00 63.12 90 ARG A C 1
ATOM 742 O O . ARG A 1 90 ? -14.142 -2.539 40.415 1.00 63.12 90 ARG A O 1
ATOM 749 N N . SER A 1 91 ? -12.069 -3.135 39.767 1.00 58.72 91 SER A N 1
ATOM 750 C CA . SER A 1 91 ? -12.096 -4.484 40.323 1.00 58.72 91 SER A CA 1
ATOM 751 C C . SER A 1 91 ? -12.425 -4.404 41.814 1.00 58.72 91 SER A C 1
ATOM 753 O O . SER A 1 91 ? -11.653 -3.859 42.606 1.00 58.72 91 SER A O 1
ATOM 755 N N . ARG A 1 92 ? -13.601 -4.908 42.197 1.00 61.91 92 ARG A N 1
ATOM 756 C CA . ARG A 1 92 ? -14.004 -5.033 43.597 1.00 61.91 92 ARG A CA 1
ATOM 757 C C . ARG A 1 92 ? -13.166 -6.148 44.215 1.00 61.91 92 ARG A C 1
ATOM 759 O O . ARG A 1 92 ? -13.505 -7.314 44.086 1.00 61.91 92 ARG A O 1
ATOM 766 N N . THR A 1 93 ? -12.073 -5.797 44.881 1.00 60.41 93 THR A N 1
ATOM 767 C CA . THR A 1 93 ? -11.185 -6.763 45.552 1.00 60.41 93 THR A CA 1
ATOM 768 C C . THR A 1 93 ? -11.722 -7.262 46.896 1.00 60.41 93 THR A C 1
ATOM 770 O O . THR A 1 93 ? -11.012 -7.954 47.617 1.00 60.41 93 THR A O 1
ATOM 773 N N . LEU A 1 94 ? -12.971 -6.945 47.261 1.00 58.34 94 LEU A N 1
ATOM 774 C CA . LEU A 1 94 ? -13.571 -7.392 48.517 1.00 58.34 94 LEU A CA 1
ATOM 775 C C . LEU A 1 94 ? -15.011 -7.893 48.303 1.00 58.34 94 LEU A C 1
ATOM 777 O O . LEU A 1 94 ? -15.810 -7.190 47.668 1.00 58.34 94 LEU A O 1
ATOM 781 N N . PRO A 1 95 ? -15.365 -9.079 48.842 1.00 58.16 95 PRO A N 1
ATOM 782 C CA . PRO A 1 95 ? -16.724 -9.603 48.778 1.00 58.16 95 PRO A CA 1
ATOM 783 C C . PRO A 1 95 ? -17.677 -8.666 49.530 1.00 58.16 95 PRO A C 1
ATOM 785 O O . PRO A 1 95 ? -17.294 -8.068 50.536 1.00 58.16 95 PRO A O 1
ATOM 788 N N . ASN A 1 96 ? -18.898 -8.517 49.000 1.00 56.88 96 ASN A N 1
ATOM 789 C CA . ASN A 1 96 ? -20.000 -7.679 49.501 1.00 56.88 96 ASN A CA 1
ATOM 790 C C . ASN A 1 96 ? -20.073 -7.637 51.042 1.00 56.88 96 ASN A C 1
ATOM 792 O O . ASN A 1 96 ? -20.733 -8.464 51.664 1.00 56.88 96 ASN A O 1
ATOM 796 N N . LYS A 1 97 ? -19.434 -6.641 51.663 1.00 61.44 97 LYS A N 1
ATOM 797 C CA . LYS A 1 97 ? -19.726 -6.239 53.041 1.00 61.44 97 LYS A CA 1
ATOM 798 C C . LYS A 1 97 ? -20.667 -5.036 52.979 1.00 61.44 97 LYS A C 1
ATOM 800 O O . LYS A 1 97 ? -20.379 -4.111 52.214 1.00 61.44 97 LYS A O 1
ATOM 805 N N . PRO A 1 98 ? -21.772 -5.022 53.742 1.00 62.72 98 PRO A N 1
ATOM 806 C CA . PRO A 1 98 ? -22.645 -3.860 53.798 1.00 62.72 98 PRO A CA 1
ATOM 807 C C . PRO A 1 98 ? -21.846 -2.659 54.308 1.00 62.72 98 PRO A C 1
ATOM 809 O O . PRO A 1 98 ? -21.131 -2.740 55.311 1.00 62.72 98 PRO A O 1
ATOM 812 N N . THR A 1 99 ? -21.934 -1.548 53.583 1.00 62.88 99 THR A N 1
ATOM 813 C CA . THR A 1 99 ? -21.281 -0.282 53.909 1.00 62.88 99 THR A CA 1
ATOM 814 C C . THR A 1 99 ? -21.795 0.213 55.260 1.00 62.88 9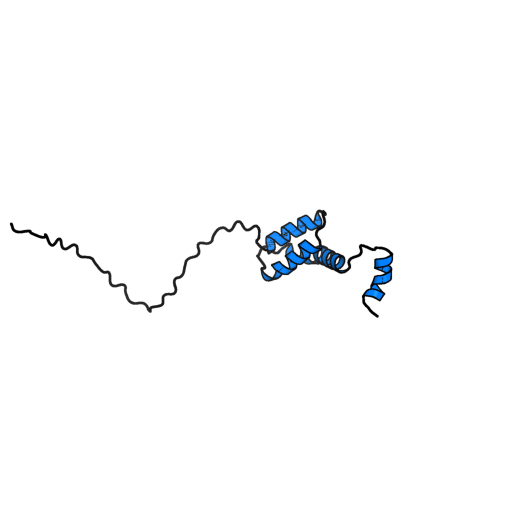9 THR A C 1
ATOM 816 O O . THR A 1 99 ? -22.920 0.699 55.366 1.00 62.88 99 THR A O 1
ATOM 819 N N . LYS A 1 100 ? -20.976 0.112 56.315 1.00 62.62 100 LYS A N 1
ATOM 820 C CA . LYS A 1 100 ? -21.242 0.832 57.566 1.00 62.62 100 LYS A CA 1
ATOM 821 C C . LYS A 1 100 ? -21.163 2.329 57.263 1.00 62.62 100 LYS A C 1
ATOM 823 O O . LYS A 1 100 ? -20.086 2.845 56.972 1.00 62.62 100 LYS A O 1
ATOM 828 N N . LYS A 1 101 ? -22.308 3.017 57.301 1.00 62.19 101 LYS A N 1
ATOM 829 C CA . LYS A 1 101 ? -22.364 4.482 57.263 1.00 62.19 101 LYS A CA 1
ATOM 830 C C . LYS A 1 101 ? -21.698 5.014 58.530 1.00 62.19 101 LYS A C 1
ATOM 832 O O . LYS A 1 101 ? -22.197 4.793 59.628 1.00 62.19 101 LYS A O 1
ATOM 837 N N . VAL A 1 102 ? -20.566 5.691 58.369 1.00 63.25 102 VAL A N 1
ATOM 838 C CA . VAL A 1 102 ? -19.930 6.457 59.442 1.00 63.25 102 VAL A CA 1
ATOM 839 C C . VAL A 1 102 ? -20.616 7.815 59.485 1.00 63.25 102 VAL A C 1
ATOM 841 O O . VAL A 1 102 ? -20.434 8.642 58.595 1.00 63.25 102 VAL A O 1
ATOM 844 N N . THR A 1 103 ? -21.456 8.024 60.490 1.00 65.38 103 THR A N 1
ATOM 845 C CA . THR A 1 103 ? -22.007 9.337 60.821 1.00 65.38 103 THR A CA 1
ATOM 846 C C . THR A 1 103 ? -21.014 10.054 61.724 1.00 65.38 103 THR A C 1
ATOM 848 O O . THR A 1 103 ? -20.806 9.642 62.865 1.00 65.38 103 THR A O 1
ATOM 851 N N . TRP A 1 104 ? -20.401 11.122 61.221 1.00 56.25 104 TRP A N 1
ATOM 852 C CA . TRP A 1 104 ? -19.681 12.071 62.062 1.00 56.25 104 TRP A CA 1
ATOM 853 C C . TRP A 1 104 ? -20.726 12.851 62.858 1.00 56.25 104 TRP A C 1
ATOM 855 O O . TRP A 1 104 ? -21.374 13.751 62.333 1.00 56.25 104 TRP A O 1
ATOM 865 N N . GLY A 1 105 ? -20.966 12.426 64.097 1.00 52.16 105 GLY A N 1
ATOM 866 C CA . GLY A 1 105 ? -21.757 13.206 65.037 1.00 52.16 105 GLY A CA 1
ATOM 867 C C . GLY A 1 105 ? -20.992 14.482 65.357 1.00 52.16 105 GLY A C 1
ATOM 868 O O . GLY A 1 105 ? -19.950 14.420 66.008 1.00 52.16 105 GLY A O 1
ATOM 869 N N . ASP A 1 106 ? -21.496 15.616 64.881 1.00 59.28 106 ASP A N 1
ATOM 870 C CA . ASP A 1 106 ? -21.037 16.943 65.279 1.00 59.28 106 ASP A CA 1
ATOM 871 C C . ASP A 1 106 ? -21.449 17.183 66.740 1.00 59.28 106 ASP A C 1
ATOM 873 O O . ASP A 1 106 ? -22.474 17.790 67.046 1.00 59.28 106 ASP A O 1
ATOM 877 N N . LEU A 1 107 ? -20.684 16.613 67.675 1.00 55.06 107 LEU A N 1
ATOM 878 C CA . LEU A 1 107 ? -20.717 17.045 69.064 1.00 55.06 107 LEU A CA 1
ATOM 879 C C . LEU A 1 107 ? -19.828 18.280 69.152 1.00 55.06 107 LEU A C 1
ATOM 881 O O . LEU A 1 107 ? -18.615 18.162 69.341 1.00 55.06 107 LEU A O 1
ATOM 885 N N . ARG A 1 108 ? -20.452 19.460 69.070 1.00 58.38 108 ARG A N 1
ATOM 886 C CA . ARG A 1 108 ? -19.892 20.715 69.583 1.00 58.38 108 ARG A CA 1
ATOM 887 C C . ARG A 1 108 ? -19.526 20.525 71.055 1.00 58.38 108 ARG A C 1
ATOM 889 O O . ARG A 1 108 ? -20.304 20.827 71.953 1.00 58.38 108 ARG A O 1
ATOM 896 N N . LYS A 1 109 ? -18.329 20.007 71.313 1.00 58.00 109 LYS A N 1
ATOM 897 C CA . LYS A 1 109 ? -17.665 20.124 72.605 1.00 58.00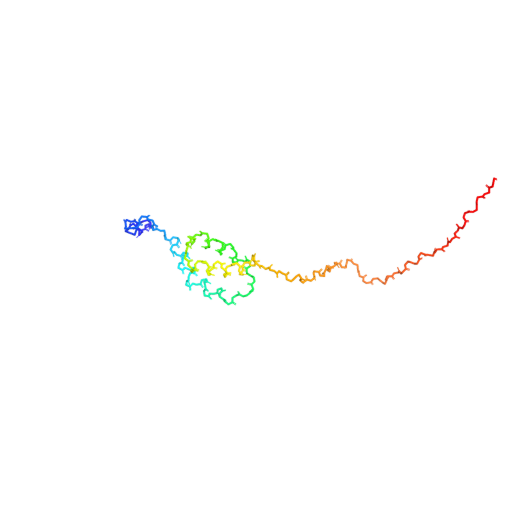 109 LYS A CA 1
ATOM 898 C C . LYS A 1 109 ? -17.125 21.547 72.654 1.00 58.00 109 LYS A C 1
ATOM 900 O O . LYS A 1 109 ? -16.053 21.829 72.132 1.00 58.00 109 LYS A O 1
ATOM 905 N N . SER A 1 110 ? -17.930 22.459 73.187 1.00 59.53 110 SER A N 1
ATOM 906 C CA . SER A 1 110 ? -17.503 23.816 73.514 1.00 59.53 110 SER A CA 1
ATOM 907 C C . SER A 1 110 ? -16.307 23.738 74.463 1.00 59.53 110 SER A C 1
ATOM 909 O O . SER A 1 110 ? -16.443 23.269 75.592 1.00 59.53 110 SER A O 1
ATOM 911 N N . ALA A 1 111 ? -15.137 24.167 73.995 1.00 56.53 111 ALA A N 1
ATOM 912 C CA . ALA A 1 111 ? -13.978 24.384 74.843 1.00 56.53 111 ALA A CA 1
ATOM 913 C C . ALA A 1 111 ? -14.204 25.677 75.642 1.00 56.53 111 ALA A C 1
ATOM 915 O O . ALA A 1 111 ? -14.120 26.773 75.094 1.00 56.53 111 ALA A O 1
ATOM 916 N N . THR A 1 112 ? -14.535 25.554 76.924 1.00 57.84 112 THR A N 1
ATOM 917 C CA . THR A 1 112 ? -14.462 26.663 77.882 1.00 57.84 112 THR A CA 1
ATOM 918 C C . THR A 1 112 ? -13.019 26.809 78.352 1.00 57.84 112 THR A C 1
ATOM 920 O O . THR A 1 112 ? -12.474 25.887 78.956 1.00 57.84 112 THR A O 1
ATOM 923 N N . PHE A 1 113 ? -12.408 27.956 78.061 1.00 41.72 113 PHE A N 1
ATOM 924 C CA . PHE A 1 113 ? -11.175 28.408 78.705 1.00 41.72 113 PHE A CA 1
ATOM 925 C C . PHE A 1 113 ? -11.535 29.116 80.017 1.00 41.72 113 PHE A C 1
ATOM 927 O O . PHE A 1 113 ? -12.432 29.959 80.028 1.00 41.72 113 PHE A O 1
ATOM 934 N N . SER A 1 114 ? -10.833 28.782 81.098 1.00 49.72 114 SER A N 1
ATOM 935 C CA . SER A 1 114 ? -10.882 29.510 82.372 1.00 49.72 114 SER A CA 1
ATOM 936 C C . SER A 1 114 ? -9.670 30.442 82.474 1.00 49.72 114 SER A C 1
ATOM 938 O O . SER A 1 114 ? -8.602 30.083 81.977 1.00 49.72 114 SER A O 1
ATOM 940 N N . ILE A 1 115 ? -9.884 31.616 83.081 1.00 43.09 115 ILE A N 1
ATOM 941 C CA . ILE A 1 115 ? -8.934 32.734 83.278 1.00 43.09 115 ILE A CA 1
ATOM 942 C C . ILE A 1 115 ? -7.753 32.336 84.164 1.00 43.09 115 ILE A C 1
ATOM 944 O O . ILE A 1 115 ? -8.009 31.686 85.204 1.00 43.09 115 ILE A O 1
#

=== Feature glossary ===
Legend for the data blocks above and below:

— What the protein is —

The amino-acid sequence is the protein's primary structure: the linear order of residues from the N-terminus to the C-terminus, written in one-letter code. Everything else here — the 3D coordinates, the secondary structure, the domain annotations — is ultimately a consequence of this string.

Functional annotations link the protein to curated databases. InterPro entries identify conserved domains and families by matching the sequence against member-database signatures (Pfam, PROSITE, CDD, …). Gene Ontology (GO) terms describe molecular function, biological process, and cellular component in a controlled vocabulary. CATH places the structure in a hierarchical fold classification (Class/Architecture/Topology/Homologous-superfamily). The organism is the source species.

— Where its atoms are —

Atomic coordinates in PDBx/mmCIF format — the same representation the Protein Data Bank distributes. Each line of the _atom_site loop places one backbone atom in Cartesian space (units: ångströms, origin: arbitrary).

The six renders are orthographic views along the three Cartesian axes in both directions. Representation (cartoon, sticks, or surface) and color scheme (sequence-rainbow or by-chain) vary across proteins so the training set covers all the common visualization conventions.

— Local backbone conformation —

Eight-state secondary structure (DSSP): H is the canonical α-helix, G the tighter 3₁₀-helix, I the wider π-helix; E/B are β-structure, T and S are turns and bends, and '-' is everything else. DSSP derives these from the pattern of main-chain N–H···O=C hydrogen bonds, not from the sequence.

Three-state secondary structure (P-SEA) collapses the eight DSSP classes into helix (a), strand (b), and coil (c). P-SEA assigns these from Cα geometry alone — distances and angles — without requiring backbone oxygens, so it works on any Cα trace.

φ (phi) and ψ (psi) are the two rotatable backbone dihedrals per residue: φ is the C(i-1)–N–Cα–C torsion, ψ is the N–Cα–C–N(i+1) torsion, both in degrees on (−180°, 180°]. α-helical residues cluster near (−60°, −45°); β-strand residues near (−120°, +130°).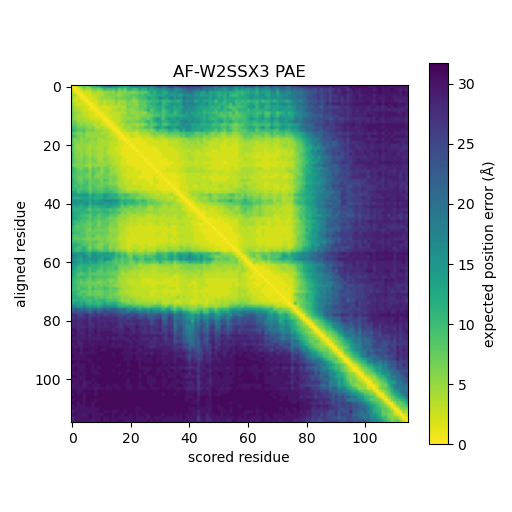 A Ramachandran plot is simply a scatter of (φ, ψ) for every residue.

— Global shape and packing —

The geometric summary reports three shape descriptors. Rg (radius of gyration) measures how spread out the Cα atoms are about their centre of mass; compact globular proteins have small Rg, elongated or unfolded ones large. Cα contacts (<8 Å, |i−j|>4) count long-range residue pairs in spatial proximity — high for tightly packed folds, near zero for rods or random coil. The bounding-box extents give the protein's footprint along x, y, z in Å.

SASA measures how much of the protein is reachable by solvent. It is computed by rolling a water-sized probe over the atomic surface and summing the exposed area (Å²). Per-residue SASA distinguishes core (buried, low SASA) from surface (exposed, high SASA) residues; total SASA is a whole-molecule size measure.

Plot images: a contact map (which residues are close in 3D, as an N×N binary image), a Ramachandran scatter (backbone torsion angles, revealing secondary-structure composition at a glance), and — for AlphaFold structures — a PAE heatmap (p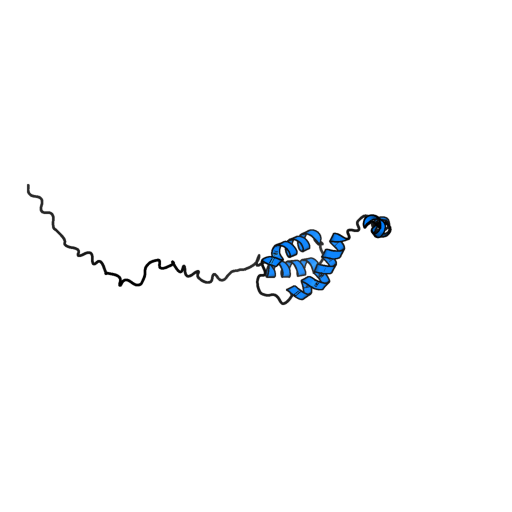airwise prediction confidence).

— Structural neighborhood —

A 3Di character summarizes, for each residue, the relative orientation of the Cα frame of its nearest spatial neighbor. Because it encodes fold topology rather than chemistry, 3Di alignments detect remote structural similarity that sequence alignment misses.

The Foldseek neighbor list gives the closest experimentally determined structures in the PDB, ranked by structural alignment. TM-score near 1 means near-identical fold; near 0.3 means only rough topology match. This is how one finds what a novel AlphaFold prediction most resembles in the solved-structure universe.

— Confidence and disorder —

For AlphaFold models, the B-factor field carries pLDDT — the model's own estimate of local accuracy on a 0–100 scale. Regions with pLDDT<50 should be treated as essentially unmodeled; they often correspond to intrinsically disordered segments.

Crystallographic B-factors measure how much each atom's electron density is smeared out, in Å². They rise in mobile loops and surface residues and fall in the buried interior. In AlphaFold models this column is repurposed to hold pLDDT instead.

Predicted Aligned Error (PAE) is an AlphaFold confidence matrix: entry (i, j) is the expected error in the position of residue j, in ångströms, when the prediction is superimposed on the true structure at residue i. Low PAE within a block of residues means that block is internally rigid and well-predicted; high PAE between two blocks means their relative placement is uncertain even if each block individually is confident.